Protein AF-A0A5A7U157-F1 (afdb_monomer)

Foldseek 3Di:
DDPPPPPPDPVVVVVVVVVVCVVVVCVVCPPVVVVVVVVVVVLVPPVNVVVVVVVVVVVCLVVVDPDPCSVVVLVVPPPPPPPVPDDDDSVRVVVVVVVVVVCVVVVPDPPDDPPDDDD

Sequence (119 aa):
MIEERQGGAPHAILLAVVVAIVIVVPFLLGDQGEALT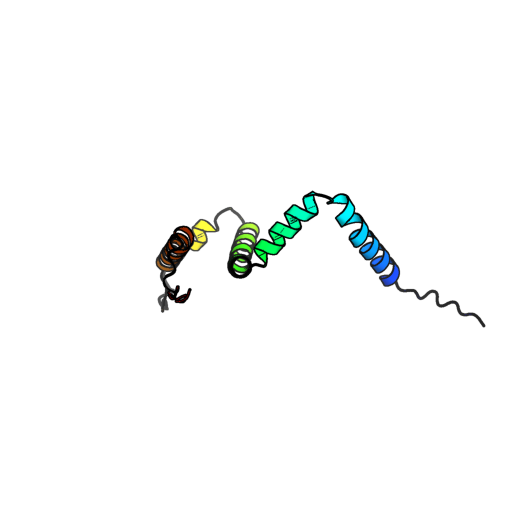DAISDLLSPFGLLLLPILLLLTIQFLSSDRGSFVSAIFSSGEPDSIHRVTGSPVGVALFLVLILFLLYNRISIFGGDDDSGD

Mean predicted aligned error: 18.77 Å

Solvent-accessible surface area (backbone atoms only — not comparable to full-atom values): 7506 Å² total; per-residue (Å²): 143,78,84,75,76,89,68,79,47,78,62,58,59,51,50,51,51,50,52,50,46,68,58,49,51,58,68,75,38,52,78,58,43,53,61,52,50,50,52,49,51,54,41,68,30,83,65,22,55,65,44,46,61,56,54,49,52,52,50,50,47,56,74,70,36,95,68,88,45,56,65,53,57,71,75,56,70,74,66,93,82,64,88,79,73,80,86,75,55,74,66,55,54,54,52,50,52,52,50,52,51,51,30,61,72,70,66,56,60,93,82,64,75,93,79,83,90,84,136

Secondary structure (DSSP, 8-state):
---------HHHHHHHHHHHHHHHHHHHHTTHHHHHHHHHHHHTSHHHHHHHHHHHHHHHHHHT-TTS-HHHHHH----S------S--HHHHHHHHHHHHHHHHTT--TT--------

Radius of gyration: 25.67 Å; Cα contacts (8 Å, |Δi|>4): 16; chains: 1; bounding box: 61×64×67 Å

pLDDT: mean 72.78, std 14.38, range [44.03, 94.0]

Structure (mmCIF, N/CA/C/O backbone):
data_AF-A0A5A7U157-F1
#
_entry.id   AF-A0A5A7U157-F1
#
loop_
_atom_site.group_PDB
_atom_site.id
_atom_site.type_symbol
_atom_site.label_atom_id
_atom_site.label_alt_id
_atom_site.label_comp_id
_atom_site.label_asym_id
_atom_site.label_entity_id
_atom_site.label_seq_id
_atom_site.pdbx_PDB_ins_code
_atom_site.Cartn_x
_atom_site.Cartn_y
_atom_site.Cartn_z
_atom_site.occupancy
_atom_site.B_iso_or_equiv
_atom_site.auth_seq_id
_atom_site.auth_comp_id
_atom_site.auth_asym_id
_atom_site.auth_atom_id
_atom_site.pdbx_PDB_model_num
ATOM 1 N N . MET A 1 1 ? -4.529 -48.902 -37.741 1.00 44.03 1 MET A N 1
ATOM 2 C CA . MET A 1 1 ? -4.124 -48.643 -36.347 1.00 44.03 1 MET A CA 1
ATOM 3 C C . MET A 1 1 ? -3.625 -47.208 -36.266 1.00 44.03 1 MET A C 1
ATOM 5 O O . MET A 1 1 ? -2.432 -46.972 -36.350 1.00 44.03 1 MET A O 1
ATOM 9 N N . ILE A 1 2 ? -4.557 -46.256 -36.222 1.00 48.50 2 ILE A N 1
ATOM 10 C CA . ILE A 1 2 ? -4.298 -44.854 -35.879 1.00 48.50 2 ILE A CA 1
ATOM 11 C C . ILE A 1 2 ? -5.523 -44.432 -35.063 1.00 48.50 2 ILE A C 1
ATOM 13 O O . ILE A 1 2 ? -6.510 -43.942 -35.597 1.00 48.50 2 ILE A O 1
ATOM 17 N N . GLU A 1 3 ? -5.498 -44.752 -33.772 1.00 51.38 3 GLU A N 1
ATOM 18 C CA . GLU A 1 3 ? -6.323 -44.055 -32.788 1.00 51.38 3 GLU A CA 1
ATOM 19 C C . GLU A 1 3 ? -5.693 -42.673 -32.624 1.00 51.38 3 GLU A C 1
ATOM 21 O O . GLU A 1 3 ? -4.764 -42.474 -31.837 1.00 51.38 3 GLU A O 1
ATOM 26 N N . GLU A 1 4 ? -6.139 -41.724 -33.448 1.00 56.62 4 GLU A N 1
ATOM 27 C CA . GLU A 1 4 ? -5.877 -40.317 -33.192 1.00 56.62 4 GLU A CA 1
ATOM 28 C C . GLU A 1 4 ? -6.529 -39.975 -31.859 1.00 56.62 4 GLU A C 1
ATOM 30 O O . GLU A 1 4 ? -7.750 -39.968 -31.700 1.00 56.62 4 GLU A O 1
ATOM 35 N N . ARG A 1 5 ? -5.674 -39.743 -30.869 1.00 58.03 5 ARG A N 1
ATOM 36 C CA . ARG A 1 5 ? -6.032 -39.295 -29.533 1.00 58.03 5 ARG A CA 1
ATOM 37 C C . ARG A 1 5 ? -6.707 -37.923 -29.636 1.00 58.03 5 ARG A C 1
ATOM 39 O O . ARG A 1 5 ? -6.066 -36.901 -29.415 1.00 58.03 5 ARG A O 1
ATOM 46 N N . GLN A 1 6 ? -8.011 -37.891 -29.900 1.00 56.47 6 GLN A N 1
ATOM 47 C CA . GLN A 1 6 ? -8.892 -36.720 -29.748 1.00 56.47 6 GLN A CA 1
ATOM 48 C C . GLN A 1 6 ? -9.136 -36.387 -28.259 1.00 56.47 6 GLN A C 1
ATOM 50 O O . GLN A 1 6 ? -10.237 -36.060 -27.833 1.00 56.47 6 GLN A O 1
ATOM 55 N N . GLY A 1 7 ? -8.086 -36.499 -27.445 1.00 56.50 7 GLY A N 1
ATOM 56 C CA . GLY A 1 7 ? -8.062 -36.207 -26.014 1.00 56.50 7 GLY A CA 1
ATOM 57 C C . GLY A 1 7 ? -7.123 -35.047 -25.685 1.00 56.50 7 GLY A C 1
ATOM 58 O O . GLY A 1 7 ? -6.563 -35.003 -24.592 1.00 56.50 7 GLY A O 1
ATOM 59 N N . GLY A 1 8 ? -6.902 -34.134 -26.637 1.00 57.03 8 GLY A N 1
ATOM 60 C CA . GLY A 1 8 ? -6.186 -32.875 -26.426 1.00 57.03 8 GLY A CA 1
ATOM 61 C C . GLY A 1 8 ? -7.046 -31.935 -25.591 1.00 57.03 8 GLY A C 1
ATOM 62 O O . GLY A 1 8 ? -7.779 -31.115 -26.127 1.00 57.03 8 GLY A O 1
ATOM 63 N N . ALA A 1 9 ? -7.005 -32.171 -24.284 1.00 64.44 9 ALA A N 1
ATOM 64 C CA . ALA A 1 9 ? -7.834 -31.646 -23.212 1.00 64.44 9 ALA A CA 1
ATOM 65 C C . ALA A 1 9 ? -8.309 -30.179 -23.365 1.00 64.44 9 ALA A C 1
ATOM 67 O O . ALA A 1 9 ? -7.568 -29.353 -23.892 1.00 64.44 9 ALA A O 1
ATOM 68 N N . PRO A 1 10 ? -9.467 -29.797 -22.781 1.00 75.44 10 PRO A N 1
ATOM 69 C CA . PRO A 1 10 ? -9.963 -28.404 -22.722 1.00 75.44 10 PRO A CA 1
ATOM 70 C C . PRO A 1 10 ? -8.915 -27.380 -22.233 1.00 75.44 10 PRO A C 1
ATOM 72 O O . PRO A 1 10 ? -8.979 -26.194 -22.546 1.00 75.44 10 PRO A O 1
ATOM 75 N N . HIS A 1 11 ? -7.894 -27.864 -21.530 1.00 78.88 11 HIS A N 1
ATOM 76 C CA . HIS A 1 11 ? -6.701 -27.142 -21.107 1.00 78.88 11 HIS A CA 1
ATOM 77 C C . HIS A 1 11 ? -5.857 -26.579 -22.264 1.00 78.88 11 HIS A C 1
ATOM 79 O O . HIS A 1 11 ? -5.258 -25.527 -22.092 1.00 78.88 11 HIS A O 1
ATOM 85 N N . ALA A 1 12 ? -5.817 -27.216 -23.439 1.00 85.94 12 ALA A N 1
ATOM 86 C CA . ALA A 1 12 ? -5.073 -26.715 -24.599 1.00 85.94 12 ALA A CA 1
ATOM 87 C C . ALA A 1 12 ? -5.697 -25.431 -25.168 1.00 85.94 12 ALA A C 1
ATOM 89 O O . ALA A 1 12 ? -4.984 -24.504 -25.542 1.00 85.94 12 ALA A O 1
ATOM 90 N N . ILE A 1 13 ? -7.031 -25.352 -25.169 1.00 89.19 13 ILE A N 1
ATOM 91 C CA . ILE A 1 13 ? -7.770 -24.154 -25.585 1.00 89.19 13 ILE A CA 1
ATOM 92 C C . ILE A 1 13 ? -7.577 -23.043 -24.552 1.00 89.19 13 ILE A C 1
ATOM 94 O O . ILE A 1 13 ? -7.264 -21.917 -24.925 1.00 89.19 13 ILE A O 1
ATOM 98 N N . LEU A 1 14 ? -7.697 -23.360 -23.257 1.00 88.62 14 LEU A N 1
ATOM 99 C CA . LEU A 1 14 ? -7.411 -22.394 -22.192 1.00 88.62 14 LEU A CA 1
ATOM 100 C C . LEU A 1 14 ? -5.976 -21.868 -22.277 1.00 88.62 14 LEU A C 1
ATOM 102 O O . LEU A 1 14 ? -5.764 -20.664 -22.179 1.00 88.62 14 LEU A O 1
ATOM 106 N N . LEU A 1 15 ? -5.002 -22.745 -22.521 1.00 88.69 15 LEU A N 1
ATOM 107 C CA . LEU A 1 15 ? -3.606 -22.359 -22.695 1.00 88.69 15 LEU A CA 1
ATOM 108 C C . LEU A 1 15 ? -3.430 -21.443 -23.912 1.00 88.69 15 LEU A C 1
ATOM 110 O O . LEU A 1 15 ? -2.771 -20.417 -23.793 1.00 88.69 15 LEU A O 1
ATOM 114 N N . ALA A 1 16 ? -4.067 -21.745 -25.045 1.00 92.00 16 ALA A N 1
ATOM 115 C CA . ALA A 1 16 ? -4.029 -20.880 -26.225 1.00 92.00 16 ALA A CA 1
ATOM 116 C C . ALA A 1 16 ? -4.645 -19.496 -25.957 1.00 92.00 16 ALA A C 1
ATOM 118 O O . ALA A 1 16 ? -4.080 -18.484 -26.368 1.00 92.00 16 ALA A O 1
ATOM 119 N N . VAL A 1 17 ? -5.764 -19.439 -25.229 1.00 94.00 17 VAL A N 1
ATOM 120 C CA . VAL A 1 17 ? -6.415 -18.179 -24.838 1.00 94.00 17 VAL A CA 1
ATOM 121 C C . VAL A 1 17 ? -5.524 -17.372 -23.896 1.00 94.00 17 VAL A C 1
ATOM 123 O O . VAL A 1 17 ? -5.316 -16.185 -24.131 1.00 94.00 17 VAL A O 1
ATOM 126 N N . VAL A 1 18 ? -4.952 -18.000 -22.866 1.00 92.69 18 VAL A N 1
ATOM 127 C CA . VAL A 1 18 ? -4.034 -17.332 -21.930 1.00 92.69 18 VAL A CA 1
ATOM 128 C C . VAL A 1 18 ? -2.812 -16.798 -22.668 1.00 92.69 18 VAL A C 1
ATOM 130 O O . VAL A 1 18 ? -2.460 -15.637 -22.489 1.00 92.69 18 VAL A O 1
ATOM 133 N N . VAL A 1 19 ? -2.200 -17.603 -23.539 1.00 93.50 19 VAL A N 1
ATOM 134 C CA . VAL A 1 19 ? -1.043 -17.186 -24.343 1.00 93.50 19 VAL A CA 1
ATOM 135 C C . VAL A 1 19 ? -1.408 -16.013 -25.256 1.00 93.50 19 VAL A C 1
ATOM 137 O O . VAL A 1 19 ? -0.666 -15.036 -25.309 1.00 93.50 19 VAL A O 1
ATOM 140 N N . ALA A 1 20 ? -2.567 -16.055 -25.919 1.00 93.50 20 ALA A N 1
ATOM 141 C CA . ALA A 1 20 ? -3.038 -14.947 -26.745 1.00 93.50 20 ALA A CA 1
ATOM 142 C C . ALA A 1 20 ? -3.249 -13.665 -25.923 1.00 93.50 20 ALA A C 1
ATOM 144 O O . ALA A 1 20 ? -2.834 -12.594 -26.355 1.00 93.50 20 ALA A O 1
ATOM 145 N N . ILE A 1 21 ? -3.828 -13.761 -24.723 1.00 91.81 21 ILE A N 1
ATOM 146 C CA . ILE A 1 21 ? -4.019 -12.615 -23.821 1.00 91.81 21 ILE A CA 1
ATOM 147 C C . ILE A 1 21 ? -2.668 -12.053 -23.363 1.00 91.81 21 ILE A C 1
ATOM 149 O O . ILE A 1 21 ? -2.454 -10.849 -23.467 1.00 91.81 21 ILE A O 1
ATOM 153 N N . VAL A 1 22 ? -1.743 -12.904 -22.912 1.00 87.44 22 VAL A N 1
ATOM 154 C CA . VAL A 1 22 ? -0.399 -12.495 -22.464 1.00 87.44 22 VAL A CA 1
ATOM 155 C C . VAL A 1 22 ? 0.369 -11.780 -23.575 1.00 87.44 22 VAL A C 1
ATOM 157 O O . VAL A 1 22 ? 1.142 -10.876 -23.282 1.00 87.44 22 VAL A O 1
ATOM 160 N N . ILE A 1 23 ? 0.143 -12.145 -24.839 1.00 86.25 23 ILE A N 1
ATOM 161 C CA . ILE A 1 23 ? 0.765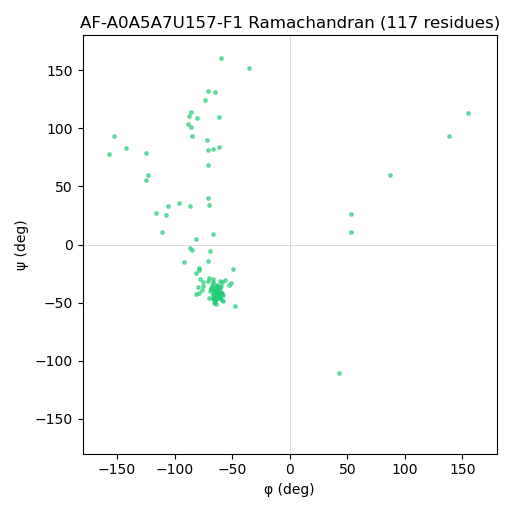 -11.476 -25.985 1.00 86.25 23 ILE A CA 1
ATOM 162 C C . ILE A 1 23 ? 0.018 -10.195 -26.356 1.00 86.25 23 ILE A C 1
ATOM 164 O O . ILE A 1 23 ? 0.662 -9.199 -26.633 1.00 86.25 23 ILE A O 1
ATOM 168 N N . VAL A 1 24 ? -1.314 -10.174 -26.380 1.00 86.94 24 VAL A N 1
ATOM 169 C CA . VAL A 1 24 ? -2.082 -9.013 -26.871 1.00 86.94 24 VAL A CA 1
ATOM 170 C C . VAL A 1 24 ? -2.114 -7.871 -25.855 1.00 86.94 24 VAL A C 1
ATOM 172 O O . VAL A 1 24 ? -2.008 -6.707 -26.236 1.00 86.94 24 VAL A O 1
ATOM 175 N N . VAL A 1 25 ? -2.233 -8.181 -24.564 1.00 83.25 25 VAL A N 1
ATOM 176 C CA . VAL A 1 25 ? -2.372 -7.181 -23.494 1.00 83.25 25 VAL A CA 1
ATOM 177 C C . VAL A 1 25 ? -1.191 -6.193 -23.453 1.00 83.25 25 VAL A C 1
ATOM 179 O O . VAL A 1 25 ? -1.456 -4.994 -23.487 1.00 83.25 25 VAL A O 1
ATOM 182 N N . PRO A 1 26 ? 0.090 -6.613 -23.481 1.00 73.94 26 PRO A N 1
ATOM 183 C CA . PRO A 1 26 ? 1.225 -5.686 -23.501 1.00 73.94 26 PRO A CA 1
ATOM 184 C C . PRO A 1 26 ? 1.231 -4.750 -24.712 1.00 73.94 26 PRO A C 1
ATOM 186 O O . PRO A 1 26 ? 1.577 -3.584 -24.576 1.00 73.94 26 PRO A O 1
ATOM 189 N N . PHE A 1 27 ? 0.804 -5.227 -25.886 1.00 77.06 27 PHE A N 1
ATOM 190 C CA . PHE A 1 27 ? 0.750 -4.400 -27.097 1.00 77.06 27 PHE A CA 1
ATOM 191 C C . PHE A 1 27 ? -0.361 -3.350 -27.038 1.00 77.06 27 PHE A C 1
ATOM 193 O O . PHE A 1 27 ? -0.210 -2.276 -27.611 1.00 77.06 27 PHE A O 1
ATOM 200 N N . LEU A 1 28 ? -1.467 -3.645 -26.347 1.00 76.44 28 LEU A N 1
ATOM 201 C CA . LEU A 1 28 ? -2.539 -2.674 -26.122 1.00 76.44 28 LEU A CA 1
ATOM 202 C C . LEU A 1 28 ? -2.201 -1.676 -25.011 1.00 76.44 28 LEU A C 1
ATOM 204 O O . LEU A 1 28 ? -2.666 -0.540 -25.069 1.00 76.44 28 LEU A O 1
ATOM 208 N N . LEU A 1 29 ? -1.404 -2.083 -24.018 1.00 73.75 29 LEU A N 1
ATOM 209 C CA . LEU A 1 29 ? -0.927 -1.183 -22.970 1.00 73.75 29 LEU A CA 1
ATOM 210 C C . LEU A 1 29 ? 0.282 -0.338 -23.398 1.00 73.75 29 LEU A C 1
ATOM 212 O O . LEU A 1 29 ? 0.431 0.748 -22.849 1.00 73.75 29 LEU A O 1
ATOM 216 N N . GLY A 1 30 ? 1.091 -0.775 -24.372 1.00 67.62 30 GLY A N 1
ATOM 217 C CA . GLY A 1 30 ? 2.128 0.022 -25.047 1.00 67.62 30 GLY A CA 1
ATOM 218 C C . GLY A 1 30 ? 2.957 0.894 -24.094 1.00 67.62 30 GLY A C 1
ATOM 219 O O . GLY A 1 30 ? 3.688 0.375 -23.258 1.00 67.62 30 GLY A O 1
ATOM 220 N N . ASP A 1 31 ? 2.775 2.214 -24.182 1.00 65.62 31 ASP A N 1
ATOM 221 C CA . ASP A 1 31 ? 3.476 3.226 -23.371 1.00 65.62 31 ASP A CA 1
ATOM 222 C C . ASP A 1 31 ? 2.919 3.379 -21.935 1.00 65.62 31 ASP A C 1
ATOM 224 O O . ASP A 1 31 ? 3.603 3.846 -21.029 1.00 65.62 31 ASP A O 1
ATOM 228 N N . GLN A 1 32 ? 1.670 2.972 -21.682 1.00 66.44 32 GLN A N 1
ATOM 229 C CA . GLN A 1 32 ? 1.073 2.966 -20.333 1.00 66.44 32 GLN A CA 1
ATOM 230 C C . GLN A 1 32 ? 1.545 1.765 -19.504 1.00 66.44 32 GLN A C 1
ATOM 232 O O . GLN A 1 32 ? 1.460 1.785 -18.274 1.00 66.44 32 GLN A O 1
ATOM 237 N N . GLY A 1 33 ? 2.048 0.723 -20.174 1.00 70.88 33 GLY A N 1
ATOM 238 C CA . GLY A 1 33 ? 2.652 -0.439 -19.533 1.00 70.88 33 GLY A CA 1
ATOM 239 C C . GLY A 1 33 ? 3.909 -0.076 -18.746 1.00 70.88 33 GLY A C 1
ATOM 240 O O . GLY A 1 33 ? 4.115 -0.634 -17.671 1.00 70.88 33 GLY A O 1
ATOM 241 N N . GLU A 1 34 ? 4.697 0.891 -19.222 1.00 75.94 34 GLU A N 1
ATOM 242 C CA . GLU A 1 34 ? 5.879 1.387 -18.505 1.00 75.94 34 GLU A CA 1
ATOM 243 C C . GLU A 1 34 ? 5.476 2.070 -17.195 1.00 75.94 34 GLU A C 1
ATOM 245 O O . GLU A 1 34 ? 5.944 1.670 -16.135 1.00 75.94 34 GLU A O 1
ATOM 250 N N . ALA A 1 35 ? 4.499 2.984 -17.229 1.00 79.62 35 ALA A N 1
ATOM 251 C CA . ALA A 1 35 ? 3.997 3.646 -16.022 1.00 79.62 35 ALA A CA 1
ATOM 252 C C . ALA A 1 35 ? 3.407 2.658 -14.997 1.00 79.62 35 ALA A C 1
ATOM 254 O O . ALA A 1 35 ? 3.581 2.823 -13.789 1.00 79.62 35 ALA A O 1
ATOM 255 N N . LEU A 1 36 ? 2.717 1.613 -15.468 1.00 79.56 36 LEU A N 1
ATOM 256 C CA . LEU A 1 36 ? 2.205 0.553 -14.599 1.00 79.56 36 LEU A CA 1
ATOM 257 C C . LEU A 1 36 ? 3.340 -0.308 -14.025 1.00 79.56 36 LEU A C 1
ATOM 259 O O . LEU A 1 36 ? 3.294 -0.672 -12.852 1.00 79.56 36 LEU A O 1
ATOM 263 N N . THR A 1 37 ? 4.352 -0.628 -14.828 1.00 81.81 37 THR A N 1
ATOM 264 C CA . THR A 1 37 ? 5.504 -1.438 -14.404 1.00 81.81 37 THR A CA 1
ATOM 265 C C . THR A 1 37 ? 6.370 -0.686 -13.397 1.00 81.81 37 THR A C 1
ATOM 267 O O . THR A 1 37 ? 6.807 -1.283 -12.412 1.00 81.81 37 THR A O 1
ATOM 270 N N . ASP A 1 38 ? 6.548 0.620 -13.581 1.00 85.25 38 ASP A N 1
ATOM 271 C CA . ASP A 1 38 ? 7.237 1.494 -12.632 1.00 85.25 38 ASP A CA 1
ATOM 272 C C . ASP A 1 38 ? 6.455 1.600 -11.322 1.00 85.25 38 ASP A C 1
ATOM 274 O O . ASP A 1 38 ? 7.021 1.397 -10.251 1.00 85.25 38 ASP A O 1
ATOM 278 N N . ALA A 1 39 ? 5.133 1.794 -11.384 1.00 83.44 39 ALA A N 1
ATOM 279 C CA . ALA A 1 39 ? 4.288 1.810 -10.190 1.00 83.44 39 ALA A CA 1
ATOM 280 C C . ALA A 1 39 ? 4.323 0.475 -9.422 1.00 83.44 39 ALA A C 1
ATOM 282 O O . ALA A 1 39 ? 4.340 0.464 -8.190 1.00 83.44 39 ALA A O 1
ATOM 283 N N . ILE A 1 40 ? 4.352 -0.658 -10.132 1.00 85.94 40 ILE A N 1
ATOM 284 C CA . ILE A 1 40 ? 4.518 -1.986 -9.526 1.00 85.94 40 ILE A CA 1
ATOM 285 C C . ILE A 1 40 ? 5.914 -2.114 -8.908 1.00 85.94 40 ILE A C 1
ATOM 287 O O . ILE A 1 40 ? 6.034 -2.606 -7.789 1.00 85.94 40 ILE A O 1
ATOM 291 N N . SER A 1 41 ? 6.959 -1.649 -9.591 1.00 89.94 41 SER A N 1
ATOM 292 C CA . SER A 1 41 ? 8.338 -1.690 -9.087 1.00 89.94 41 SER A CA 1
ATOM 293 C C . SER A 1 41 ? 8.506 -0.850 -7.818 1.00 89.94 41 SER A C 1
ATOM 295 O O . SER A 1 41 ? 9.087 -1.328 -6.842 1.00 89.94 41 SER A O 1
ATOM 297 N N . ASP A 1 42 ? 7.912 0.342 -7.772 1.00 88.50 42 ASP A N 1
ATOM 298 C CA . ASP A 1 42 ? 7.864 1.192 -6.578 1.00 88.50 42 ASP A CA 1
ATOM 299 C C . ASP A 1 42 ? 7.062 0.543 -5.442 1.00 88.50 42 ASP A C 1
ATOM 301 O O . ASP A 1 42 ? 7.454 0.617 -4.273 1.00 88.50 42 ASP A O 1
ATOM 305 N N . LEU A 1 43 ? 5.970 -0.157 -5.761 1.00 86.75 43 LEU A N 1
ATOM 306 C CA . LEU A 1 43 ? 5.176 -0.905 -4.783 1.00 86.75 43 LEU A CA 1
ATOM 307 C C . LEU A 1 43 ? 5.903 -2.156 -4.255 1.00 86.75 43 LEU A C 1
ATOM 309 O O . LEU A 1 43 ? 5.674 -2.558 -3.116 1.00 86.75 43 LEU A O 1
ATOM 313 N N . LEU A 1 44 ? 6.792 -2.757 -5.049 1.00 91.25 44 LEU A N 1
ATOM 314 C CA . LEU A 1 44 ? 7.657 -3.873 -4.644 1.00 91.25 44 LEU A CA 1
ATOM 315 C C . LEU A 1 44 ? 8.967 -3.412 -3.989 1.00 91.25 44 LEU A C 1
ATOM 317 O O . LEU A 1 44 ? 9.751 -4.247 -3.532 1.00 91.25 44 LEU A O 1
ATOM 321 N N . SER A 1 45 ? 9.206 -2.103 -3.905 1.00 92.06 45 SER A N 1
ATOM 322 C CA . SER A 1 45 ? 10.336 -1.561 -3.157 1.00 92.06 45 SER A CA 1
ATOM 323 C C . SER A 1 45 ? 10.260 -1.961 -1.672 1.00 92.06 45 SER A C 1
ATOM 325 O O . SER A 1 45 ? 9.179 -2.272 -1.162 1.00 92.06 45 SER A O 1
ATOM 327 N N . PRO A 1 46 ? 11.375 -1.904 -0.919 1.00 88.75 46 PRO A N 1
ATOM 328 C CA . PRO A 1 46 ? 11.373 -2.210 0.513 1.00 88.75 46 PRO A CA 1
ATOM 329 C C . PRO A 1 46 ? 10.319 -1.423 1.307 1.00 88.75 46 PRO A C 1
ATOM 331 O O . PRO A 1 46 ? 9.719 -1.954 2.236 1.00 88.75 46 PRO A O 1
ATOM 334 N N . PHE A 1 47 ? 10.052 -0.174 0.915 1.00 89.69 47 PHE A N 1
ATOM 335 C CA . PHE A 1 47 ? 9.003 0.649 1.516 1.00 89.69 47 PHE A 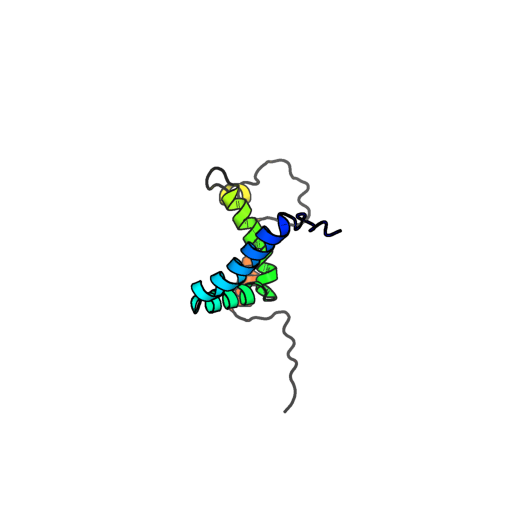CA 1
ATOM 336 C C . PHE A 1 47 ? 7.610 0.290 1.000 1.00 89.69 47 PHE A C 1
ATOM 338 O O . PHE A 1 47 ? 6.668 0.211 1.790 1.00 89.69 47 PHE A O 1
ATOM 345 N N . GLY A 1 48 ? 7.477 0.041 -0.303 1.00 89.38 48 GLY A N 1
ATOM 346 C CA . GLY A 1 48 ? 6.225 -0.378 -0.919 1.00 89.38 48 GLY A CA 1
ATOM 347 C C . GLY A 1 48 ? 5.693 -1.675 -0.312 1.00 89.38 48 GLY A C 1
ATOM 348 O O . GLY A 1 48 ? 4.519 -1.736 0.036 1.00 89.38 48 GLY A O 1
ATOM 349 N N . LEU A 1 49 ? 6.559 -2.656 -0.041 1.00 92.50 49 LEU A N 1
ATOM 350 C CA . LEU A 1 49 ? 6.185 -3.919 0.605 1.00 92.50 49 LEU A CA 1
ATOM 351 C C . LEU A 1 49 ? 5.724 -3.753 2.057 1.00 92.50 49 LEU A C 1
ATOM 353 O O . LEU A 1 49 ? 4.898 -4.536 2.519 1.00 92.50 49 LEU A O 1
ATOM 357 N N . LEU A 1 50 ? 6.226 -2.745 2.777 1.00 90.50 50 LEU A N 1
ATOM 358 C CA . LEU A 1 50 ? 5.745 -2.405 4.122 1.00 90.50 50 LEU A CA 1
ATOM 359 C C . LEU A 1 50 ? 4.394 -1.678 4.073 1.00 90.50 50 LEU A C 1
ATOM 361 O O . LEU A 1 50 ? 3.563 -1.848 4.967 1.00 90.50 50 LEU A O 1
ATOM 365 N N . LEU A 1 51 ? 4.158 -0.891 3.022 1.00 87.19 51 LEU A N 1
ATOM 366 C CA . LEU A 1 51 ? 2.923 -0.135 2.809 1.00 87.19 51 LEU A CA 1
ATOM 367 C C . LEU A 1 51 ? 1.804 -1.027 2.246 1.00 87.19 51 LEU A C 1
ATOM 369 O O . LEU A 1 51 ? 0.649 -0.900 2.649 1.00 87.19 51 LEU A O 1
ATOM 373 N N . LEU A 1 52 ? 2.146 -1.983 1.382 1.00 88.56 52 LEU A N 1
ATOM 374 C CA . LEU A 1 52 ? 1.243 -2.926 0.726 1.00 88.56 52 LEU A CA 1
ATOM 375 C C . LEU A 1 52 ? 0.250 -3.601 1.691 1.00 88.56 52 LEU A C 1
ATOM 377 O O . LEU A 1 52 ? -0.950 -3.501 1.435 1.00 88.56 52 LEU A O 1
ATOM 381 N N . PRO A 1 53 ? 0.667 -4.236 2.809 1.00 86.44 53 PRO A N 1
ATOM 382 C CA . PRO A 1 53 ? -0.273 -4.852 3.743 1.00 86.44 53 PRO A CA 1
ATOM 383 C C . PRO A 1 53 ? -1.213 -3.828 4.391 1.00 86.44 53 PRO A C 1
ATOM 385 O O . PRO A 1 53 ? -2.392 -4.119 4.575 1.00 86.44 53 PRO A O 1
ATOM 388 N N . ILE A 1 54 ? -0.735 -2.616 4.689 1.00 87.00 54 ILE A N 1
ATOM 389 C CA . ILE A 1 54 ? -1.560 -1.541 5.263 1.00 87.00 54 ILE A CA 1
ATOM 390 C C . ILE A 1 54 ? -2.609 -1.082 4.242 1.00 87.00 54 ILE A C 1
ATOM 392 O O . ILE A 1 54 ? -3.792 -0.984 4.568 1.00 87.00 54 ILE A O 1
ATOM 396 N N . LEU A 1 55 ? -2.198 -0.850 2.994 1.00 84.62 55 LEU A N 1
ATOM 397 C CA . LEU A 1 55 ? -3.089 -0.447 1.906 1.00 84.62 55 LEU A CA 1
ATOM 398 C C . LEU A 1 55 ? -4.125 -1.528 1.595 1.00 84.62 55 LEU A C 1
ATOM 400 O O . LEU A 1 55 ? -5.291 -1.211 1.354 1.00 84.62 55 LEU A O 1
ATOM 404 N N . LEU A 1 56 ? -3.725 -2.798 1.658 1.00 88.25 56 LEU A N 1
ATOM 405 C CA . LEU A 1 56 ? -4.624 -3.927 1.459 1.00 88.25 56 LEU A CA 1
ATOM 406 C C . LEU A 1 56 ? -5.688 -3.984 2.561 1.00 88.25 56 LEU A C 1
ATOM 408 O O . LEU A 1 56 ? -6.875 -4.067 2.252 1.00 88.25 56 LEU A O 1
ATOM 412 N N . LEU A 1 57 ? -5.285 -3.867 3.831 1.00 85.25 57 LEU A N 1
ATOM 413 C CA . LEU A 1 57 ? -6.217 -3.835 4.962 1.00 85.25 57 LEU A CA 1
ATOM 414 C C . LEU A 1 57 ? -7.182 -2.650 4.869 1.00 85.25 57 LEU A C 1
ATOM 416 O O . LEU A 1 57 ? -8.380 -2.834 5.061 1.00 85.25 57 LEU A O 1
ATOM 420 N N . LEU A 1 58 ? -6.693 -1.459 4.514 1.00 80.00 58 LEU A N 1
ATOM 421 C CA . LEU A 1 58 ? -7.538 -0.277 4.320 1.00 80.00 58 LEU A CA 1
ATOM 422 C C . LEU A 1 58 ? -8.528 -0.457 3.165 1.00 80.00 58 LEU A C 1
ATOM 424 O O . LEU A 1 58 ? -9.695 -0.094 3.296 1.00 80.00 58 LEU A O 1
ATOM 428 N N . THR A 1 59 ? -8.085 -1.048 2.056 1.00 84.00 59 THR A N 1
ATOM 429 C CA . THR A 1 59 ? -8.931 -1.293 0.880 1.00 84.00 59 THR A CA 1
ATOM 430 C C . THR A 1 59 ? -10.018 -2.315 1.192 1.00 84.00 59 THR A C 1
ATOM 432 O O . THR A 1 59 ? -11.187 -2.081 0.890 1.00 84.00 59 THR A O 1
ATOM 435 N N . ILE A 1 60 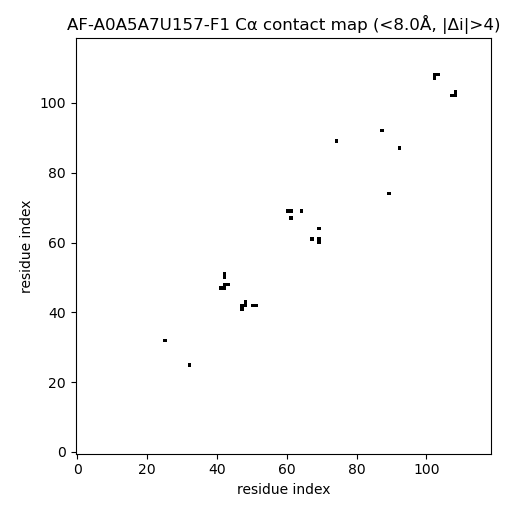? -9.662 -3.424 1.846 1.00 85.31 60 ILE A N 1
ATOM 436 C CA . ILE A 1 60 ? -10.626 -4.441 2.282 1.00 85.31 60 ILE A CA 1
ATOM 437 C C . ILE A 1 60 ? -11.603 -3.831 3.283 1.00 85.31 60 ILE A C 1
ATOM 439 O O . ILE A 1 60 ? -12.808 -4.003 3.134 1.00 85.31 60 ILE A O 1
ATOM 443 N N . GLN A 1 61 ? -11.110 -3.077 4.266 1.00 78.88 61 GLN A N 1
ATOM 444 C CA . GLN A 1 61 ? -11.956 -2.414 5.252 1.00 78.88 61 GLN A CA 1
ATOM 445 C C . GLN A 1 61 ? -12.937 -1.445 4.585 1.00 78.88 61 GLN A C 1
ATOM 447 O O . GLN A 1 61 ? -14.106 -1.404 4.966 1.00 78.88 61 GLN A O 1
ATOM 452 N N . PHE A 1 62 ? -12.487 -0.685 3.586 1.00 78.56 62 PHE A N 1
ATOM 453 C CA . PHE A 1 62 ? -13.328 0.228 2.819 1.00 78.56 62 PHE A CA 1
ATOM 454 C C . PHE A 1 62 ? -14.410 -0.520 2.032 1.00 78.56 62 PHE A C 1
ATOM 456 O O . PHE A 1 62 ? -15.589 -0.204 2.173 1.00 78.56 62 PHE A O 1
ATOM 463 N N . LEU A 1 63 ? -14.025 -1.539 1.259 1.00 84.25 63 LEU A N 1
ATOM 464 C CA . LEU A 1 63 ? -14.947 -2.338 0.443 1.00 84.25 63 LEU A CA 1
ATOM 465 C C . LEU A 1 63 ? -15.922 -3.166 1.286 1.00 84.25 63 LEU A C 1
ATOM 467 O O . LEU A 1 63 ? -17.055 -3.393 0.875 1.00 84.25 63 LEU A O 1
ATOM 471 N N . SER A 1 64 ? -15.484 -3.607 2.463 1.00 75.88 64 SER A N 1
ATOM 472 C CA . SER A 1 64 ? -16.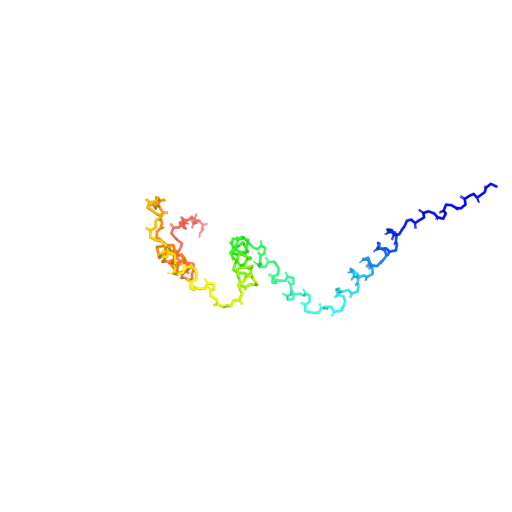286 -4.388 3.403 1.00 75.88 64 SER A CA 1
ATOM 473 C C . SER A 1 64 ? -17.151 -3.518 4.321 1.00 75.88 64 SER A C 1
ATOM 475 O O . SER A 1 64 ? -17.909 -4.062 5.122 1.00 75.88 64 SER A O 1
ATOM 477 N N . SER A 1 65 ? -17.035 -2.189 4.267 1.00 72.38 65 SER A N 1
ATOM 478 C CA . SER A 1 65 ? -17.840 -1.304 5.110 1.00 72.38 65 SER A CA 1
ATOM 479 C C . SER A 1 65 ? -19.190 -1.024 4.460 1.00 72.38 65 SER A C 1
ATOM 481 O O . SER A 1 65 ? -19.260 -0.305 3.468 1.00 72.38 65 SER A O 1
ATOM 483 N N . ASP A 1 66 ? -20.273 -1.494 5.083 1.00 66.94 66 ASP A N 1
ATOM 484 C CA . ASP A 1 66 ? -21.645 -1.296 4.593 1.00 66.94 66 ASP A CA 1
ATOM 485 C C . ASP A 1 66 ? -22.026 0.181 4.385 1.00 66.94 66 ASP A C 1
ATOM 487 O O . ASP A 1 66 ? -22.849 0.494 3.525 1.00 66.94 66 ASP A O 1
ATOM 491 N N . ARG A 1 67 ? -21.459 1.116 5.165 1.00 59.09 67 ARG A N 1
ATOM 492 C CA . ARG A 1 67 ? -21.767 2.557 5.079 1.00 59.09 67 ARG A CA 1
ATOM 493 C C . ARG A 1 67 ? -20.653 3.440 5.641 1.00 59.09 67 ARG A C 1
ATOM 495 O O . ARG A 1 67 ? -20.794 3.918 6.758 1.00 59.09 67 ARG A O 1
ATOM 502 N N . GLY A 1 68 ? -19.552 3.663 4.917 1.00 56.81 68 GLY A N 1
ATOM 503 C CA . GLY A 1 68 ? -18.629 4.802 5.146 1.00 56.81 68 GLY A CA 1
ATOM 504 C C . GLY A 1 68 ? -18.063 5.013 6.569 1.00 56.81 68 GLY A C 1
ATOM 505 O O . GLY A 1 68 ? -17.464 6.047 6.840 1.00 56.81 68 GLY A O 1
ATOM 506 N N . SER A 1 69 ? -18.241 4.049 7.476 1.00 59.03 69 SER A N 1
ATOM 507 C CA . SER A 1 69 ? -18.022 4.150 8.923 1.00 59.03 69 SER A CA 1
ATOM 508 C C . SER A 1 69 ? -16.770 3.374 9.352 1.00 59.03 69 SER A C 1
ATOM 510 O O . SER A 1 69 ? -16.663 2.922 10.490 1.00 59.03 69 SER A O 1
ATOM 512 N N . PHE A 1 70 ? -15.807 3.187 8.447 1.00 62.00 70 PHE A N 1
ATOM 513 C CA . PHE A 1 70 ? -14.525 2.573 8.799 1.00 62.00 70 PHE A CA 1
ATOM 514 C C . PHE A 1 70 ? -13.717 3.484 9.733 1.00 62.00 70 PHE A C 1
ATOM 516 O O . PHE A 1 70 ? -13.075 3.003 10.660 1.00 62.00 70 PHE A O 1
ATOM 523 N N . VAL A 1 71 ? -13.809 4.808 9.543 1.00 59.59 71 VAL A N 1
ATOM 524 C CA . VAL A 1 71 ? -13.175 5.800 10.425 1.00 59.59 71 VAL A CA 1
ATOM 525 C C . VAL A 1 71 ? -13.816 5.737 11.812 1.00 59.59 71 VAL A C 1
ATOM 527 O O . VAL A 1 71 ? -13.127 5.552 12.809 1.00 59.59 71 VAL A O 1
ATOM 530 N N . SER A 1 72 ? -15.146 5.785 11.894 1.00 55.97 72 SER A N 1
ATOM 531 C CA . SER A 1 72 ? -15.864 5.701 13.168 1.00 55.97 72 SER A CA 1
ATOM 532 C C . SER A 1 72 ? -15.641 4.375 13.890 1.00 55.97 72 SER A C 1
ATOM 534 O O . SER A 1 72 ? -15.502 4.413 15.096 1.00 55.97 72 SER A O 1
ATOM 536 N N . ALA A 1 73 ? -15.520 3.224 13.223 1.00 59.25 73 ALA A N 1
ATOM 537 C CA . ALA A 1 73 ? -15.240 1.950 13.902 1.00 59.25 73 ALA A CA 1
ATOM 538 C C . ALA A 1 73 ? -13.839 1.896 14.550 1.00 59.25 73 ALA A C 1
ATOM 540 O O . ALA A 1 73 ? -13.676 1.319 15.622 1.00 59.25 73 ALA A O 1
ATOM 541 N N . ILE A 1 74 ? -12.841 2.542 13.935 1.00 57.72 74 ILE A N 1
ATOM 542 C CA . ILE A 1 74 ? -11.472 2.629 14.470 1.00 57.72 74 ILE A CA 1
ATOM 543 C C . ILE A 1 74 ? -11.39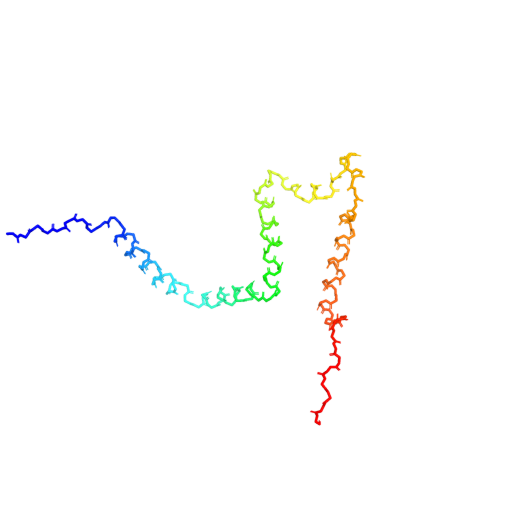2 3.626 15.640 1.00 57.72 74 ILE A C 1
ATOM 545 O O . ILE A 1 74 ? -10.664 3.391 16.603 1.00 57.72 74 ILE A O 1
ATOM 549 N N . PHE A 1 75 ? -12.152 4.726 15.584 1.00 56.69 75 PHE A N 1
ATOM 550 C CA . PHE A 1 75 ? -12.172 5.758 16.633 1.00 56.69 75 PHE A CA 1
ATOM 551 C C . PHE A 1 75 ? -13.248 5.537 17.718 1.00 56.69 75 PHE A C 1
ATOM 553 O O . PHE A 1 75 ? -13.160 6.136 18.787 1.00 56.69 75 PHE A O 1
ATOM 560 N N . SER A 1 76 ? -14.233 4.667 17.476 1.00 51.81 76 SER A N 1
ATOM 561 C CA . SER A 1 76 ? -15.341 4.314 18.380 1.00 51.81 76 SER A CA 1
ATOM 562 C C . SER A 1 76 ? -15.155 2.930 19.008 1.00 51.81 76 SER A C 1
ATOM 564 O O . SER A 1 76 ? -16.136 2.254 19.314 1.00 51.81 76 SER A O 1
ATOM 566 N N . SER A 1 77 ? -13.915 2.507 19.269 1.00 52.03 77 SER A N 1
ATOM 567 C CA . SER A 1 77 ? -13.608 1.317 20.083 1.00 52.03 77 SER A CA 1
ATOM 568 C C . SER A 1 77 ? -13.936 1.525 21.579 1.00 52.03 77 SER A C 1
ATOM 570 O O . SER A 1 77 ? -13.209 1.063 22.456 1.00 52.03 77 SER A O 1
ATOM 572 N N . GLY A 1 78 ? -14.987 2.290 21.877 1.00 49.19 78 GLY A N 1
ATOM 573 C CA . GLY A 1 78 ? -15.486 2.619 23.207 1.00 49.19 78 GLY A CA 1
ATOM 574 C C . GLY A 1 78 ? -16.461 1.579 23.755 1.00 49.19 78 GLY A C 1
ATOM 575 O O . GLY A 1 78 ? -17.377 1.957 24.479 1.00 49.19 78 GLY A O 1
ATOM 576 N N . GLU A 1 79 ? -16.286 0.298 23.420 1.00 50.78 79 GLU A N 1
ATOM 577 C CA . GLU A 1 79 ? -16.986 -0.771 24.131 1.00 50.78 79 GLU A CA 1
ATOM 578 C C . GLU A 1 79 ? -16.313 -0.923 25.516 1.00 50.78 79 GLU A C 1
ATOM 580 O O . GLU A 1 79 ? -15.089 -1.077 25.586 1.00 50.78 79 GLU A O 1
ATOM 585 N N . PRO A 1 80 ? -17.060 -0.823 26.629 1.00 54.88 80 PRO A N 1
ATOM 586 C CA . PRO A 1 80 ? -16.495 -0.547 27.954 1.00 54.88 80 PRO A CA 1
ATOM 587 C C . PRO A 1 80 ? -15.636 -1.655 28.594 1.00 54.88 80 PRO A C 1
ATOM 589 O O . PRO A 1 80 ? -15.007 -1.386 29.614 1.00 54.88 80 PRO A O 1
ATOM 592 N N . ASP A 1 81 ? -15.523 -2.852 28.007 1.00 48.22 81 ASP A N 1
ATOM 593 C CA . ASP A 1 81 ? -14.896 -4.015 28.659 1.00 48.22 81 ASP A CA 1
ATOM 594 C C . ASP A 1 81 ? -13.750 -4.668 27.861 1.00 48.22 81 ASP A C 1
ATOM 596 O O . ASP A 1 81 ? -13.718 -5.878 27.643 1.00 48.22 81 ASP A O 1
ATOM 600 N N . SER A 1 82 ? -12.724 -3.903 27.478 1.00 51.91 82 SER A N 1
ATOM 601 C CA . SER A 1 82 ? -11.419 -4.485 27.108 1.00 51.91 82 SER A CA 1
ATOM 602 C C . SER A 1 82 ? -10.290 -3.910 27.964 1.00 51.91 82 SER A C 1
ATOM 604 O O . SER A 1 82 ? -9.311 -3.331 27.489 1.00 51.91 82 SER A O 1
ATOM 606 N N . ILE A 1 83 ? -10.437 -4.116 29.272 1.00 52.31 83 ILE A N 1
ATOM 607 C CA . ILE A 1 83 ? -9.458 -3.864 30.341 1.00 52.31 83 ILE A CA 1
ATOM 608 C C . ILE A 1 83 ? -8.216 -4.785 30.265 1.00 52.31 83 ILE A C 1
ATOM 610 O O . ILE A 1 83 ? -7.347 -4.724 31.123 1.00 52.31 83 ILE A O 1
ATOM 614 N N . HIS A 1 84 ? -8.029 -5.562 29.192 1.00 53.22 84 HIS A N 1
ATOM 615 C CA . HIS A 1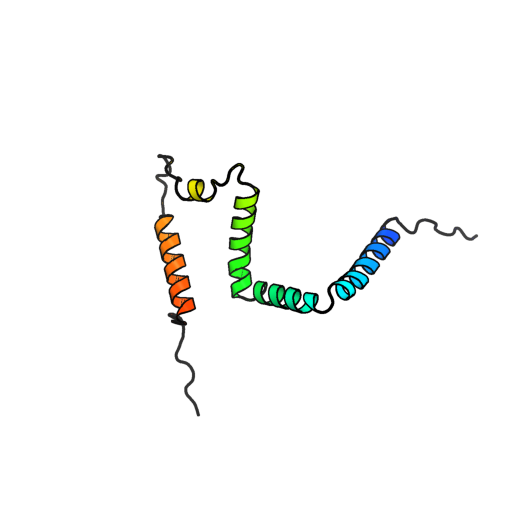 84 ? -6.767 -6.260 28.894 1.00 53.22 84 HIS A CA 1
ATOM 616 C C . HIS A 1 84 ? -5.880 -5.474 27.903 1.00 53.22 84 HIS A C 1
ATOM 618 O O . HIS A 1 84 ? -5.184 -6.036 27.059 1.00 53.22 84 HIS A O 1
ATOM 624 N N . ARG A 1 85 ? -5.906 -4.137 28.029 1.00 55.16 85 ARG A N 1
ATOM 625 C CA . ARG A 1 85 ? -5.053 -3.149 27.345 1.00 55.16 85 ARG A CA 1
ATOM 626 C C . ARG A 1 85 ? -3.618 -3.208 27.880 1.00 55.16 85 ARG A C 1
ATOM 628 O O . ARG A 1 85 ? -3.144 -2.277 28.530 1.00 55.16 85 ARG A O 1
ATOM 635 N N . VAL A 1 86 ? -2.915 -4.295 27.595 1.00 53.56 86 VAL A N 1
ATOM 636 C CA . VAL A 1 86 ? -1.454 -4.329 27.688 1.00 53.56 86 VAL A CA 1
ATOM 637 C C . VAL A 1 86 ? -0.922 -3.877 26.327 1.00 53.56 86 VAL A C 1
ATOM 639 O O . VAL A 1 86 ? -0.965 -4.621 25.356 1.00 53.56 86 VAL A O 1
ATOM 642 N N . THR A 1 87 ? -0.447 -2.628 26.283 1.00 52.88 87 THR A N 1
ATOM 643 C CA . THR A 1 87 ? 0.466 -2.092 25.249 1.00 52.88 87 THR A CA 1
ATOM 644 C C . THR A 1 87 ? -0.147 -1.515 23.963 1.00 52.88 87 THR A C 1
ATOM 646 O O . THR A 1 87 ? 0.223 -1.889 22.859 1.00 52.88 87 THR A O 1
ATOM 649 N N . GLY A 1 88 ? -0.991 -0.485 24.078 1.00 55.25 88 GLY A N 1
ATOM 650 C CA . GLY A 1 88 ? -1.132 0.487 22.982 1.00 55.25 88 GLY A CA 1
ATOM 651 C C . GLY A 1 88 ? -2.471 1.207 22.942 1.00 55.25 88 GLY A C 1
ATOM 652 O O . GLY A 1 88 ? -3.501 0.602 22.680 1.00 55.25 88 GLY A O 1
ATOM 653 N N . SER A 1 89 ? -2.466 2.519 23.184 1.00 59.78 89 SER A N 1
ATOM 654 C CA . SER A 1 89 ? -3.606 3.366 22.820 1.00 59.78 89 SER A CA 1
ATOM 655 C C . SER A 1 89 ? -3.645 3.493 21.290 1.00 59.78 89 SER A C 1
ATOM 657 O O . SER A 1 89 ? -2.601 3.825 20.720 1.00 59.78 89 SER A O 1
ATOM 659 N N . PRO A 1 90 ? -4.800 3.307 20.620 1.00 64.12 90 PRO A N 1
ATOM 660 C CA . PRO A 1 90 ? -4.952 3.580 19.185 1.00 64.12 90 PRO A CA 1
ATOM 661 C C . PRO A 1 90 ? -4.453 4.981 18.796 1.00 64.12 90 PRO A C 1
ATOM 663 O O . PRO A 1 90 ? -3.848 5.175 17.744 1.00 64.12 90 PRO A O 1
ATOM 666 N N . VAL A 1 91 ? -4.607 5.947 19.707 1.00 70.38 91 VAL A N 1
ATOM 667 C CA . VAL A 1 91 ? -4.099 7.317 19.558 1.00 70.38 91 VAL A CA 1
ATOM 668 C C . VAL A 1 91 ? -2.567 7.361 19.565 1.00 70.38 91 VAL A C 1
ATOM 670 O O . VAL A 1 91 ? -1.967 8.107 18.797 1.00 70.38 91 VAL A O 1
ATOM 673 N N . GLY A 1 92 ? -1.920 6.544 20.399 1.00 72.62 92 GLY A N 1
ATOM 674 C CA . GLY A 1 92 ? -0.460 6.461 20.473 1.00 72.62 92 GLY A CA 1
ATOM 675 C C . GLY A 1 92 ? 0.157 5.872 19.206 1.00 72.62 92 GLY A C 1
ATOM 676 O O . GLY A 1 92 ? 1.176 6.372 18.741 1.00 72.62 92 GLY A O 1
ATOM 677 N N . VAL A 1 93 ? -0.494 4.869 18.606 1.00 74.94 93 VAL A N 1
ATOM 678 C CA . VAL A 1 93 ? -0.056 4.286 17.327 1.00 74.94 93 VAL A CA 1
ATOM 679 C C . VAL A 1 93 ? -0.179 5.312 16.201 1.00 74.94 93 VAL A C 1
ATOM 681 O O . VAL A 1 93 ? 0.768 5.492 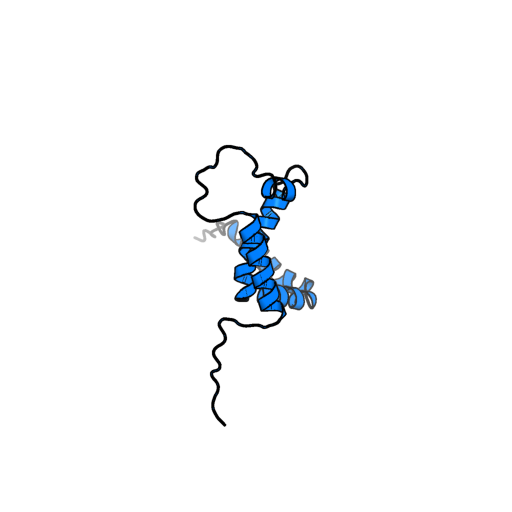15.442 1.00 74.94 93 VAL A O 1
ATOM 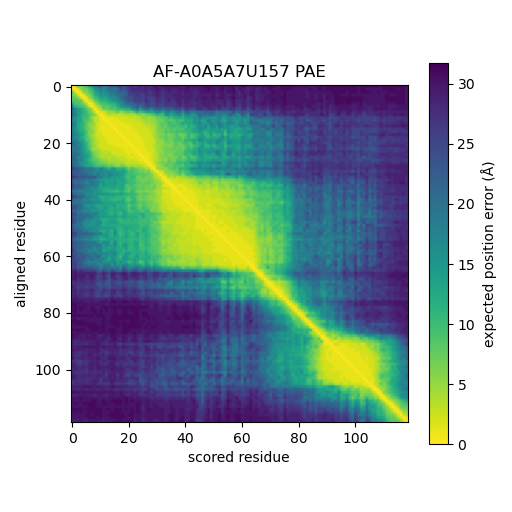684 N N . ALA A 1 94 ? -1.294 6.044 16.130 1.00 78.69 94 ALA A N 1
ATOM 685 C CA . ALA A 1 94 ? -1.468 7.108 15.142 1.00 78.69 94 ALA A CA 1
ATOM 686 C C . ALA A 1 94 ? -0.404 8.212 15.288 1.00 78.69 94 ALA A C 1
ATOM 688 O O . ALA A 1 94 ? 0.208 8.612 14.300 1.00 78.69 94 ALA A O 1
ATOM 689 N N . LEU A 1 95 ? -0.126 8.655 16.520 1.00 79.25 95 LEU A N 1
ATOM 690 C CA . LEU A 1 95 ? 0.918 9.647 16.799 1.00 79.25 95 LEU A CA 1
ATOM 691 C C . LEU A 1 95 ? 2.302 9.123 16.376 1.00 79.25 95 LEU A C 1
ATOM 693 O O . LEU A 1 95 ? 3.066 9.833 15.726 1.00 79.25 95 LEU A O 1
ATOM 697 N N . PHE A 1 96 ? 2.610 7.863 16.682 1.00 79.06 96 PHE A N 1
ATOM 698 C CA . PHE A 1 96 ? 3.887 7.247 16.329 1.00 79.06 96 PHE A CA 1
ATOM 699 C C . PHE A 1 96 ? 4.073 7.100 14.812 1.00 79.06 96 PHE A C 1
ATOM 701 O O . PHE A 1 96 ? 5.151 7.389 14.298 1.00 79.06 96 PHE A O 1
ATOM 708 N N . LEU A 1 97 ? 3.019 6.733 14.078 1.00 86.00 97 LEU A N 1
ATOM 709 C CA . LEU A 1 97 ? 3.048 6.679 12.614 1.00 86.00 97 LEU A CA 1
ATOM 710 C C . LEU A 1 97 ? 3.254 8.067 11.991 1.00 86.00 97 LEU A C 1
ATOM 712 O O . LEU A 1 97 ? 4.047 8.199 11.061 1.00 86.00 97 LEU A O 1
ATOM 716 N N . VAL A 1 98 ? 2.607 9.109 12.527 1.00 86.56 98 VAL A N 1
ATOM 717 C CA . VAL A 1 98 ? 2.822 10.502 12.090 1.00 86.56 98 VAL A CA 1
ATOM 718 C C . VAL A 1 98 ? 4.259 10.950 12.364 1.00 86.56 98 VAL A C 1
ATOM 720 O O . VAL A 1 98 ? 4.871 11.594 11.515 1.00 86.56 98 VAL A O 1
ATOM 723 N N . LEU A 1 99 ? 4.821 10.580 13.517 1.00 81.94 99 LEU A N 1
ATOM 724 C CA . LEU A 1 99 ? 6.210 10.878 13.861 1.00 81.94 99 LEU A CA 1
ATOM 725 C C . LEU A 1 99 ? 7.193 10.178 12.913 1.00 81.94 99 LEU A C 1
ATOM 727 O O . LEU A 1 99 ? 8.110 10.819 12.405 1.00 81.94 99 LEU A O 1
ATOM 731 N N . ILE A 1 100 ? 6.991 8.887 12.637 1.00 84.19 100 ILE A N 1
ATOM 732 C CA . ILE A 1 100 ? 7.806 8.134 11.674 1.00 84.19 100 ILE A CA 1
ATOM 733 C C . ILE A 1 100 ? 7.727 8.786 10.292 1.00 84.19 100 ILE A C 1
ATOM 735 O O . ILE A 1 100 ? 8.760 9.040 9.674 1.00 84.19 100 ILE A O 1
ATOM 739 N N . LEU A 1 101 ? 6.520 9.118 9.830 1.00 85.25 101 LEU A N 1
ATOM 740 C CA . LEU A 1 101 ? 6.312 9.776 8.543 1.00 85.25 101 LEU A CA 1
ATOM 741 C C . LEU A 1 101 ? 7.030 11.131 8.475 1.00 85.25 101 LEU A C 1
ATOM 743 O O . LEU A 1 101 ? 7.668 11.440 7.471 1.00 85.25 101 LEU A O 1
ATOM 747 N N . PHE A 1 102 ? 6.975 11.914 9.554 1.00 88.25 102 PHE A N 1
ATOM 748 C CA . PHE A 1 102 ? 7.683 13.188 9.668 1.00 88.25 102 PHE A CA 1
ATOM 749 C C . PHE A 1 102 ? 9.207 13.019 9.585 1.00 88.25 102 PHE A C 1
ATOM 751 O O . PHE A 1 102 ? 9.873 13.798 8.900 1.00 88.25 102 PHE A O 1
ATOM 758 N N . LEU A 1 103 ? 9.769 12.003 10.244 1.00 83.44 103 LEU A N 1
ATOM 759 C CA . LEU A 1 103 ? 11.208 11.717 10.205 1.00 83.44 103 LEU A CA 1
ATOM 760 C C . LEU A 1 103 ? 11.664 11.271 8.810 1.00 83.44 103 LEU A C 1
ATOM 762 O O . LEU A 1 103 ? 12.664 11.777 8.301 1.00 83.44 103 LEU A O 1
ATOM 766 N N . LEU A 1 104 ? 10.891 10.398 8.157 1.00 81.31 104 LEU A N 1
ATOM 767 C CA . LEU A 1 104 ? 11.121 9.974 6.771 1.00 81.31 104 LEU A CA 1
ATOM 768 C C . LEU A 1 104 ? 11.057 11.148 5.789 1.00 81.31 104 LEU A C 1
ATOM 770 O O . LEU A 1 104 ? 11.931 11.280 4.931 1.00 81.31 104 LEU A O 1
ATOM 774 N N . TYR A 1 105 ? 10.054 12.016 5.936 1.00 78.25 105 TYR A N 1
ATOM 775 C CA . TYR A 1 105 ? 9.880 13.194 5.086 1.00 78.25 105 TYR A CA 1
ATOM 776 C C . TYR A 1 105 ? 11.058 14.166 5.204 1.00 78.25 105 TYR A C 1
ATOM 778 O O . TYR A 1 105 ? 11.584 14.629 4.195 1.00 78.25 105 TYR A O 1
ATOM 786 N N . ASN A 1 106 ? 11.522 14.426 6.428 1.00 80.44 106 ASN A N 1
ATOM 787 C CA . ASN A 1 106 ? 12.659 15.315 6.668 1.00 80.44 106 ASN A CA 1
ATOM 788 C C . ASN A 1 106 ? 14.022 14.631 6.471 1.00 80.44 106 ASN A C 1
ATOM 790 O O . ASN A 1 106 ? 15.044 15.260 6.734 1.00 80.44 106 ASN A O 1
ATOM 794 N N . ARG A 1 107 ? 14.061 13.363 6.021 1.00 72.50 107 ARG A N 1
ATOM 795 C CA . ARG A 1 107 ? 15.292 12.558 5.883 1.00 72.50 107 ARG A CA 1
ATOM 796 C C . ARG A 1 107 ? 16.119 12.494 7.179 1.00 72.50 107 ARG A C 1
ATOM 798 O O . ARG A 1 107 ? 17.329 12.290 7.135 1.00 72.50 107 ARG A O 1
ATOM 805 N N . ILE A 1 108 ? 15.476 12.645 8.337 1.00 66.62 108 ILE A N 1
ATOM 806 C CA . ILE A 1 108 ? 16.136 12.569 9.642 1.00 66.62 108 ILE A CA 1
ATOM 807 C C . ILE A 1 108 ? 16.203 11.092 10.018 1.00 66.62 108 ILE A C 1
ATOM 809 O O . ILE A 1 108 ? 15.254 10.519 10.558 1.00 66.62 108 ILE A O 1
ATOM 813 N N . SER A 1 109 ? 17.323 10.459 9.680 1.00 58.81 109 SER A N 1
ATOM 814 C CA . SER A 1 109 ? 17.585 9.075 10.058 1.00 58.81 109 SER A CA 1
ATOM 815 C C . SER A 1 109 ? 18.091 9.021 11.499 1.00 58.81 109 SER A C 1
ATOM 817 O O . SER A 1 109 ? 19.222 9.397 11.776 1.00 58.81 109 SER A O 1
ATOM 819 N N . ILE A 1 110 ? 17.273 8.516 12.426 1.00 61.47 110 ILE A N 1
ATOM 820 C CA . ILE A 1 110 ? 17.718 8.175 13.795 1.00 61.47 110 ILE A CA 1
ATOM 821 C C . ILE A 1 110 ? 18.630 6.928 13.809 1.00 61.47 110 ILE A C 1
ATOM 823 O O . ILE A 1 110 ? 19.315 6.674 14.794 1.00 61.47 110 ILE A O 1
ATOM 827 N N . PHE A 1 111 ? 18.669 6.173 12.706 1.00 63.78 111 PHE A N 1
ATOM 828 C CA . PHE A 1 111 ? 19.480 4.963 12.529 1.00 63.78 111 PHE A CA 1
ATOM 829 C C . PHE A 1 111 ? 20.622 5.144 11.509 1.00 63.78 111 PHE A C 1
ATOM 831 O O . PHE A 1 111 ? 21.227 4.162 11.089 1.00 63.78 111 PHE A O 1
ATOM 838 N N . GLY A 1 112 ? 20.899 6.378 11.072 1.00 56.72 112 GLY A N 1
ATOM 839 C CA . GLY A 1 112 ? 21.953 6.683 10.103 1.00 56.72 112 GLY A CA 1
ATOM 840 C C . GLY A 1 112 ? 23.289 6.858 10.806 1.00 56.72 112 GLY A C 1
ATOM 841 O O . GLY A 1 112 ? 23.522 7.903 11.404 1.00 56.72 112 GLY A O 1
ATOM 842 N N . GLY A 1 113 ? 24.126 5.822 10.754 1.00 55.12 113 GLY A N 1
ATOM 843 C CA . GLY A 1 113 ? 25.540 5.922 11.090 1.00 55.12 113 GLY A CA 1
ATOM 844 C C . GLY A 1 113 ? 26.256 6.829 10.092 1.00 55.12 113 GLY A C 1
ATOM 845 O O . GLY A 1 113 ? 26.081 6.684 8.882 1.00 55.12 113 GLY A O 1
ATOM 846 N N . ASP A 1 114 ? 27.032 7.769 10.627 1.00 60.62 114 ASP A N 1
ATOM 847 C CA . ASP A 1 114 ? 28.089 8.479 9.914 1.00 60.62 114 ASP A CA 1
ATOM 848 C C . ASP A 1 114 ? 29.198 7.477 9.576 1.00 60.62 114 ASP A C 1
ATOM 850 O O . ASP A 1 114 ? 30.191 7.385 10.290 1.00 60.62 114 ASP A O 1
ATOM 854 N N . ASP A 1 115 ? 29.034 6.724 8.495 1.00 62.50 115 ASP A N 1
ATOM 855 C CA . ASP A 1 115 ? 30.102 5.889 7.957 1.00 62.50 115 ASP A CA 1
ATOM 856 C C . ASP A 1 115 ? 30.317 6.255 6.484 1.00 62.50 115 ASP A C 1
ATOM 858 O O . ASP A 1 115 ? 29.857 5.553 5.589 1.00 62.50 115 ASP A O 1
ATOM 862 N N . ASP A 1 116 ? 31.017 7.365 6.231 1.00 55.62 116 ASP A N 1
ATOM 863 C CA . ASP A 1 116 ? 32.072 7.318 5.214 1.00 55.62 116 ASP A CA 1
ATOM 864 C C . ASP A 1 116 ? 33.165 8.356 5.489 1.00 55.62 116 ASP A C 1
ATOM 866 O O . ASP A 1 116 ? 33.100 9.537 5.142 1.00 55.62 116 ASP A O 1
ATOM 870 N N . SER A 1 117 ? 34.185 7.875 6.185 1.00 64.88 117 SER A N 1
ATOM 871 C CA . SER A 1 117 ? 35.513 8.451 6.225 1.00 64.88 117 SER A CA 1
ATOM 872 C C . SER A 1 117 ? 36.333 7.883 5.060 1.00 64.88 117 SER A C 1
ATOM 874 O O . SER A 1 117 ? 36.744 6.726 5.140 1.00 64.88 117 SER A O 1
ATOM 876 N N . GLY A 1 118 ? 36.653 8.710 4.058 1.00 56.69 118 GLY A N 1
ATOM 877 C CA . GLY A 1 118 ? 37.828 8.505 3.197 1.00 56.69 118 GLY A CA 1
ATOM 878 C C . GLY A 1 118 ? 37.644 8.758 1.697 1.00 56.69 118 GLY A C 1
ATOM 879 O O . GLY A 1 118 ? 37.317 7.828 0.970 1.00 56.69 118 GLY A O 1
ATOM 880 N N . ASP A 1 119 ? 37.953 9.976 1.237 1.00 46.03 119 ASP A N 1
ATOM 881 C CA . ASP A 1 119 ? 39.161 10.298 0.437 1.00 46.03 119 ASP A CA 1
ATOM 882 C C . ASP A 1 119 ? 39.413 11.822 0.467 1.00 46.03 119 ASP A C 1
ATOM 884 O O . ASP A 1 119 ? 38.457 12.590 0.199 1.00 46.03 119 ASP A O 1
#

Organism: Cucumis melo var. makuwa (NCBI:txid1194695)